Protein AF-A0A8T6ZMB7-F1 (afdb_monomer)

Foldseek 3Di:
DDDDDPVVCVVCVVVVVPPDDDPDDDDDDDPDFPEEAEDPDPVSVVVQVCCCVVVVRNRYHYDYPD

Secondary structure (DSSP, 8-state):
-----HHHHHHHHHTTTTTPPP-S--PPPPS--SEEEE--SHHHHHHHHHHHHHS----EEEE---

Structure (mmCIF, N/CA/C/O backbone):
data_AF-A0A8T6ZMB7-F1
#
_entry.id   AF-A0A8T6ZMB7-F1
#
loop_
_atom_site.group_PDB
_atom_site.id
_atom_site.type_symbol
_atom_site.label_atom_id
_atom_site.label_alt_id
_atom_site.label_comp_id
_atom_site.label_asym_id
_atom_site.label_entity_id
_atom_site.label_seq_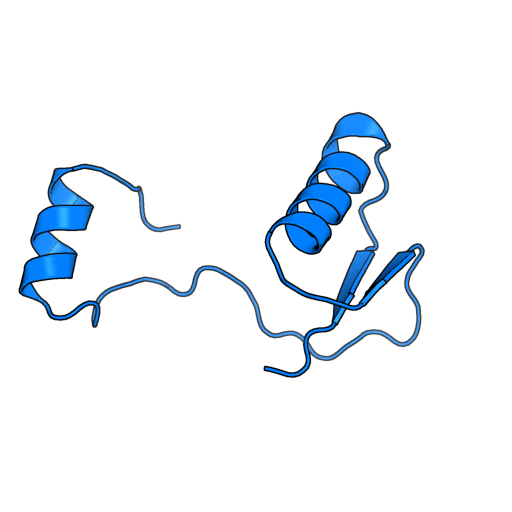id
_atom_site.pdbx_PDB_ins_code
_atom_site.Cartn_x
_atom_site.Cartn_y
_atom_site.Cartn_z
_atom_site.occupancy
_atom_site.B_iso_or_equiv
_atom_site.auth_seq_id
_atom_site.auth_comp_id
_atom_site.auth_asym_id
_atom_site.auth_atom_id
_atom_site.pdbx_PDB_model_num
ATOM 1 N N . MET A 1 1 ? 15.758 -4.994 1.582 1.00 64.38 1 MET A 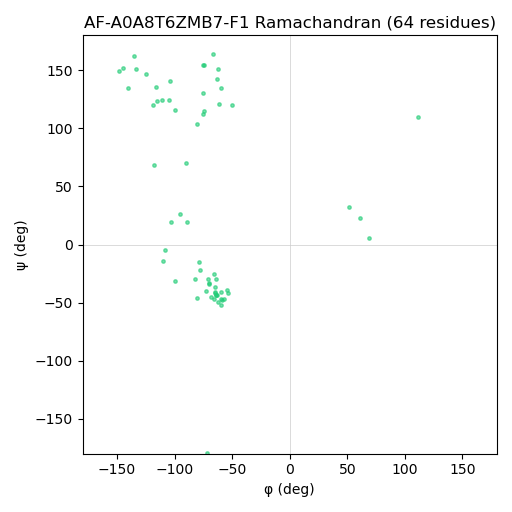N 1
ATOM 2 C CA . MET A 1 1 ? 15.087 -3.912 0.831 1.00 64.38 1 MET A CA 1
ATOM 3 C C . MET A 1 1 ? 16.081 -3.456 -0.203 1.00 64.38 1 MET A C 1
ATOM 5 O O . MET A 1 1 ? 17.031 -2.758 0.140 1.00 64.38 1 MET A O 1
ATOM 9 N N . SER A 1 2 ? 15.891 -3.907 -1.438 1.00 70.06 2 SER A N 1
ATOM 10 C CA . SER A 1 2 ? 16.684 -3.487 -2.586 1.00 70.06 2 SER A CA 1
ATOM 11 C C . SER A 1 2 ? 16.759 -1.962 -2.638 1.00 70.06 2 SER A C 1
ATOM 13 O O . SER A 1 2 ? 15.730 -1.289 -2.708 1.00 70.06 2 SER A O 1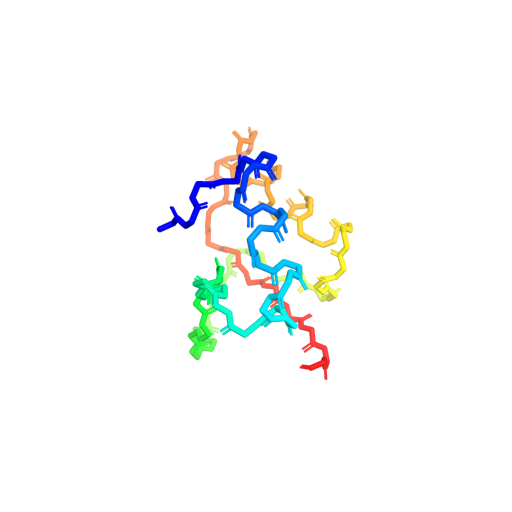
ATOM 15 N N . HIS A 1 3 ? 17.969 -1.410 -2.576 1.00 76.62 3 HIS A N 1
ATOM 16 C CA . HIS A 1 3 ? 18.152 0.025 -2.725 1.00 76.62 3 HIS A CA 1
ATOM 17 C C . HIS A 1 3 ? 17.983 0.394 -4.201 1.00 76.62 3 HIS A C 1
ATOM 19 O O . HIS A 1 3 ? 18.770 -0.036 -5.046 1.00 76.62 3 HIS A O 1
ATOM 25 N N . TYR A 1 4 ? 16.947 1.170 -4.507 1.00 85.00 4 TYR A N 1
ATOM 26 C CA . TYR A 1 4 ? 16.669 1.617 -5.865 1.00 85.00 4 TYR A CA 1
ATOM 27 C C . TYR A 1 4 ? 17.646 2.726 -6.263 1.00 85.00 4 TYR A C 1
ATOM 29 O O . TYR A 1 4 ? 17.613 3.833 -5.738 1.00 85.00 4 TYR A O 1
ATOM 37 N N . SER A 1 5 ? 18.522 2.416 -7.209 1.00 89.94 5 SER A N 1
ATOM 38 C CA . SER A 1 5 ? 19.450 3.346 -7.855 1.00 89.94 5 SER A CA 1
ATOM 39 C C . SER A 1 5 ? 19.475 3.128 -9.368 1.00 89.94 5 SER A C 1
ATOM 41 O O . SER A 1 5 ? 19.111 2.053 -9.852 1.00 89.94 5 SER A O 1
ATOM 43 N N . ILE A 1 6 ? 19.968 4.112 -10.126 1.00 92.62 6 ILE A N 1
ATOM 44 C CA . ILE A 1 6 ? 20.143 4.000 -11.587 1.00 92.62 6 ILE A CA 1
ATOM 45 C C . ILE A 1 6 ? 20.968 2.754 -11.944 1.00 92.62 6 ILE A C 1
ATOM 47 O O . ILE A 1 6 ? 20.603 2.005 -12.847 1.00 92.62 6 ILE A O 1
ATOM 51 N N . PHE A 1 7 ? 22.032 2.478 -11.182 1.00 91.81 7 PHE A N 1
ATOM 52 C CA . PHE A 1 7 ? 22.853 1.284 -11.376 1.00 91.81 7 PHE A CA 1
ATOM 53 C C . PHE A 1 7 ? 22.065 -0.011 -11.132 1.00 91.81 7 PHE A C 1
ATOM 55 O O . PHE A 1 7 ? 22.153 -0.945 -11.928 1.00 91.81 7 PHE A O 1
ATOM 62 N N . SER A 1 8 ? 21.253 -0.064 -10.068 1.00 88.69 8 SER A N 1
ATOM 63 C CA . SER A 1 8 ? 20.404 -1.230 -9.784 1.00 88.69 8 SER A CA 1
ATOM 64 C C . SER A 1 8 ? 19.338 -1.448 -10.862 1.00 88.69 8 SER A C 1
ATOM 66 O O . SER A 1 8 ? 19.070 -2.589 -11.221 1.00 88.69 8 SER A O 1
ATOM 68 N N . LEU A 1 9 ? 18.766 -0.377 -11.419 1.00 89.88 9 LEU A N 1
ATOM 69 C CA . LEU A 1 9 ? 17.762 -0.459 -12.478 1.00 89.88 9 LEU A CA 1
ATOM 70 C C . LEU A 1 9 ? 18.387 -0.986 -13.769 1.00 89.88 9 LEU A C 1
ATOM 72 O O . LEU A 1 9 ? 17.845 -1.904 -14.374 1.00 89.88 9 LEU A O 1
ATOM 76 N N . PHE A 1 10 ? 19.559 -0.466 -14.144 1.00 92.62 10 PHE A N 1
ATOM 77 C CA . PHE A 1 10 ? 20.289 -0.928 -15.322 1.00 92.62 10 PHE A CA 1
ATOM 78 C C . PHE A 1 10 ? 20.701 -2.400 -15.190 1.00 92.62 10 PHE A C 1
ATOM 80 O O . PHE A 1 10 ? 20.409 -3.207 -16.070 1.00 92.62 10 PHE A O 1
ATOM 87 N N . ARG A 1 11 ? 21.311 -2.780 -14.058 1.00 89.75 11 ARG A N 1
ATOM 88 C CA . ARG A 1 11 ? 21.727 -4.166 -13.793 1.00 89.75 11 ARG A CA 1
ATOM 89 C C . ARG A 1 11 ? 20.547 -5.141 -13.821 1.00 89.75 11 ARG A C 1
ATOM 91 O O . ARG A 1 11 ? 20.655 -6.186 -14.452 1.00 89.75 11 ARG A O 1
ATOM 98 N N . ASN A 1 12 ? 19.441 -4.811 -13.151 1.00 90.00 12 ASN A N 1
ATOM 99 C CA . ASN A 1 12 ? 18.258 -5.674 -13.127 1.00 90.00 12 ASN A CA 1
ATOM 100 C C . ASN A 1 12 ? 17.521 -5.701 -14.475 1.00 90.00 12 ASN A C 1
ATOM 102 O O . ASN A 1 12 ? 16.929 -6.720 -14.820 1.00 90.00 12 ASN A O 1
ATOM 106 N N . GLY A 1 13 ? 17.578 -4.612 -15.250 1.00 90.38 13 GLY A N 1
ATOM 107 C CA . GLY A 1 13 ? 17.056 -4.564 -16.616 1.00 90.38 13 GLY A CA 1
ATOM 108 C C . GLY A 1 13 ? 17.824 -5.491 -17.560 1.00 90.38 13 GLY A C 1
ATOM 109 O O . GLY A 1 13 ? 17.211 -6.230 -18.322 1.00 90.38 13 GLY A O 1
ATOM 110 N N . LEU A 1 14 ? 19.158 -5.531 -17.450 1.00 93.38 14 LEU A N 1
ATOM 111 C CA . LEU A 1 14 ? 19.989 -6.485 -18.196 1.00 93.38 14 LEU A CA 1
ATOM 112 C C . LEU A 1 14 ? 19.757 -7.946 -17.783 1.00 93.38 14 LEU A C 1
ATOM 114 O O . LEU A 1 14 ? 19.992 -8.845 -18.583 1.00 93.38 14 LEU A O 1
ATOM 118 N N . SER A 1 15 ? 19.300 -8.193 -16.554 1.00 89.12 15 SER A N 1
ATOM 119 C CA . SER A 1 15 ? 18.982 -9.534 -16.058 1.00 89.12 15 SER A CA 1
ATOM 120 C C . SER A 1 15 ? 17.500 -9.899 -16.197 1.00 89.12 15 SER A C 1
ATOM 122 O O . SER A 1 15 ? 16.996 -10.645 -15.363 1.00 89.12 15 SER A O 1
ATOM 124 N N . TYR A 1 16 ? 16.772 -9.312 -17.154 1.00 88.12 16 TYR A N 1
ATOM 125 C CA . TYR A 1 16 ? 15.349 -9.595 -17.406 1.00 88.12 16 TYR A CA 1
ATOM 126 C C . TYR A 1 16 ? 14.447 -9.513 -16.158 1.00 88.12 16 TYR A C 1
ATOM 128 O O . TYR A 1 16 ? 13.457 -10.227 -16.050 1.00 88.12 16 TYR A O 1
ATOM 136 N N . HIS A 1 17 ? 14.770 -8.630 -15.206 1.00 87.25 17 HIS A N 1
ATOM 137 C CA . HIS A 1 17 ? 14.048 -8.482 -13.937 1.00 87.25 17 HIS A CA 1
ATOM 138 C C . HIS A 1 17 ? 14.037 -9.738 -13.036 1.00 87.25 17 HIS A C 1
ATOM 140 O O . HIS A 1 17 ? 13.191 -9.850 -12.154 1.00 87.25 17 HIS A O 1
ATOM 146 N N . GLU A 1 18 ? 14.991 -10.657 -13.182 1.00 85.50 18 GLU A N 1
ATOM 147 C CA . GLU A 1 18 ? 15.034 -11.881 -12.364 1.00 85.50 18 GLU A CA 1
ATOM 148 C C . GLU A 1 18 ? 15.571 -11.663 -10.938 1.00 85.50 18 GLU A C 1
ATOM 150 O O . GLU A 1 18 ? 15.276 -12.440 -10.034 1.00 85.50 18 GLU A O 1
ATOM 155 N N . ASN A 1 19 ? 16.340 -10.594 -10.709 1.00 86.81 19 ASN A N 1
ATOM 156 C CA . ASN A 1 19 ? 17.106 -10.401 -9.469 1.00 86.81 19 ASN A CA 1
ATOM 157 C C . ASN A 1 19 ? 16.482 -9.396 -8.481 1.00 86.81 19 ASN A C 1
ATOM 159 O O . ASN A 1 19 ? 17.171 -8.877 -7.599 1.00 86.81 19 ASN A O 1
ATOM 163 N N . TRP A 1 20 ? 15.184 -9.105 -8.602 1.00 87.94 20 TRP A N 1
ATOM 164 C CA . TRP A 1 20 ? 14.498 -8.238 -7.644 1.00 87.94 20 TRP A CA 1
ATOM 165 C C . TRP A 1 20 ? 14.224 -8.969 -6.328 1.00 87.94 20 TRP A C 1
ATOM 167 O O . TRP A 1 20 ? 13.630 -10.046 -6.305 1.00 87.94 20 TRP A O 1
ATOM 177 N N . GLU A 1 21 ? 14.587 -8.348 -5.203 1.00 87.44 21 GLU A N 1
ATOM 178 C CA . GLU A 1 21 ? 14.104 -8.809 -3.900 1.00 87.44 21 GLU A CA 1
ATOM 179 C C . GLU A 1 21 ? 12.577 -8.686 -3.821 1.00 87.44 21 GLU A C 1
ATOM 181 O O . GLU A 1 21 ? 11.967 -7.782 -4.403 1.00 87.44 21 GLU A O 1
ATOM 186 N N . ARG A 1 22 ? 11.948 -9.560 -3.031 1.00 86.88 22 ARG A N 1
ATOM 187 C CA . ARG A 1 22 ? 10.511 -9.493 -2.764 1.00 86.88 22 ARG A CA 1
ATOM 188 C C . ARG A 1 22 ? 10.157 -8.173 -2.067 1.00 86.88 22 ARG A C 1
ATOM 190 O O . ARG A 1 22 ? 10.636 -7.903 -0.969 1.00 86.88 22 ARG A O 1
ATOM 197 N N . GLN A 1 23 ? 9.289 -7.376 -2.689 1.00 86.00 23 GLN A N 1
ATOM 198 C CA . GLN A 1 23 ? 8.948 -6.029 -2.207 1.00 86.00 23 GLN A CA 1
ATOM 199 C C . GLN A 1 23 ? 7.886 -6.018 -1.103 1.00 86.00 23 GLN A C 1
ATOM 201 O O . GLN A 1 23 ? 7.893 -5.148 -0.236 1.00 86.00 23 GLN A O 1
ATOM 206 N N . TRP A 1 24 ? 6.989 -7.003 -1.099 1.00 86.56 24 TRP A N 1
ATOM 207 C CA . TRP A 1 24 ? 5.924 -7.130 -0.109 1.00 86.56 24 TRP A CA 1
ATOM 208 C C . TRP A 1 24 ? 5.817 -8.557 0.418 1.00 86.56 24 TRP A 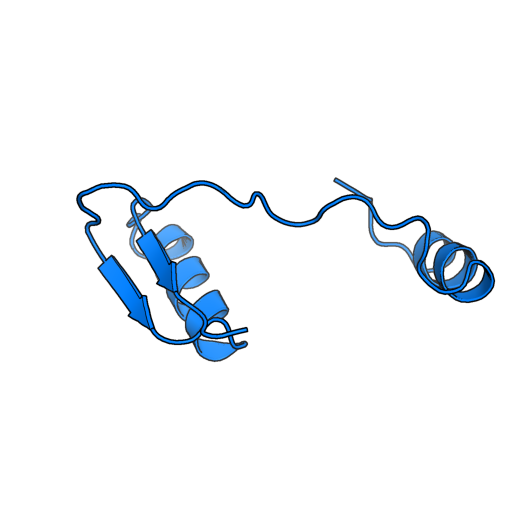C 1
ATOM 210 O O . TRP A 1 24 ? 6.128 -9.539 -0.259 1.00 86.56 24 TRP A O 1
ATOM 220 N N . ARG A 1 25 ? 5.357 -8.675 1.663 1.00 90.62 25 ARG A N 1
ATOM 221 C CA . ARG A 1 25 ? 4.985 -9.964 2.252 1.00 90.62 25 ARG A CA 1
ATOM 222 C C . ARG A 1 25 ? 3.651 -10.426 1.655 1.00 90.62 25 ARG A C 1
ATOM 224 O O . ARG A 1 25 ? 2.831 -9.595 1.283 1.00 90.62 25 ARG A O 1
ATOM 231 N N . SER A 1 26 ? 3.420 -11.737 1.642 1.00 90.81 26 SER A N 1
ATOM 232 C CA . SER A 1 26 ? 2.133 -12.348 1.267 1.00 90.81 26 SER A CA 1
ATOM 233 C C . SER A 1 26 ? 1.559 -13.115 2.467 1.00 90.81 26 SER A C 1
ATOM 235 O O . SER A 1 26 ? 1.622 -14.342 2.476 1.00 90.81 26 SER A O 1
ATOM 237 N N . PRO A 1 27 ? 1.131 -12.422 3.541 1.00 93.62 27 PRO A N 1
ATOM 238 C CA . PRO A 1 27 ? 0.555 -13.075 4.713 1.00 93.62 27 PRO A CA 1
ATOM 239 C C . PRO A 1 27 ? -0.879 -13.546 4.440 1.00 93.62 27 PRO A C 1
ATOM 241 O O . PRO A 1 27 ? -1.589 -12.937 3.642 1.00 93.62 27 PRO A O 1
ATOM 244 N N . GLU A 1 28 ? -1.329 -14.572 5.162 1.00 95.75 28 GLU A N 1
ATOM 245 C CA . GLU A 1 28 ? -2.758 -14.887 5.229 1.00 95.75 28 GLU A CA 1
ATOM 246 C C . GLU A 1 28 ? -3.533 -13.726 5.886 1.00 95.75 28 GLU A C 1
ATOM 248 O O . GLU A 1 28 ? -3.022 -13.104 6.831 1.00 95.75 28 GLU A O 1
ATOM 253 N N . PRO A 1 29 ? -4.755 -13.411 5.414 1.00 96.25 29 PRO A N 1
ATOM 254 C CA . PRO A 1 29 ? -5.591 -12.400 6.045 1.00 96.25 29 PRO A CA 1
ATOM 255 C C . PRO A 1 29 ? -5.904 -12.748 7.504 1.00 96.25 29 PRO A C 1
ATOM 257 O O . PRO A 1 29 ? -6.284 -13.871 7.836 1.00 96.25 29 PRO A O 1
ATOM 260 N N . LYS A 1 30 ? -5.788 -11.758 8.390 1.00 97.38 30 LYS A N 1
ATOM 261 C CA . LYS A 1 30 ? -6.295 -11.850 9.761 1.00 97.38 30 LYS A CA 1
ATOM 262 C C . LYS A 1 30 ? -7.824 -11.910 9.746 1.00 97.38 30 LYS A C 1
ATOM 264 O O . LYS A 1 30 ? -8.468 -11.519 8.777 1.00 97.38 30 LYS A O 1
ATOM 269 N N . LYS A 1 31 ? -8.402 -12.324 10.875 1.00 97.75 31 LYS A N 1
ATOM 270 C CA . LYS A 1 31 ? -9.859 -12.334 11.077 1.00 97.75 31 LYS A CA 1
ATOM 271 C C . LYS A 1 31 ? -10.481 -10.934 11.060 1.00 97.75 31 LYS A C 1
ATOM 273 O O . LYS A 1 31 ? -11.637 -10.803 10.681 1.00 97.75 31 LYS A O 1
ATOM 278 N N . GLU A 1 32 ? -9.729 -9.914 11.471 1.00 97.94 32 GLU A N 1
ATOM 279 C CA . GLU A 1 32 ? -10.228 -8.548 11.637 1.00 97.94 32 GLU A CA 1
ATOM 280 C C . GLU A 1 32 ? -9.153 -7.495 11.345 1.00 97.94 32 GLU A C 1
ATOM 282 O O . GLU A 1 32 ? -7.953 -7.717 11.555 1.00 97.94 32 GLU A O 1
ATOM 287 N N . TYR A 1 33 ? -9.617 -6.345 10.860 1.00 98.44 33 TYR A N 1
ATOM 288 C CA . TYR A 1 33 ? -8.828 -5.165 10.529 1.00 98.44 33 TYR A CA 1
ATOM 289 C C . TYR A 1 33 ? -9.637 -3.911 10.851 1.00 98.44 33 TYR A C 1
ATOM 291 O O . TYR A 1 33 ? -10.862 -3.932 10.743 1.00 98.44 33 TYR A O 1
ATOM 299 N N . ASP A 1 34 ? -8.955 -2.813 11.171 1.00 98.38 34 ASP A N 1
ATOM 300 C CA . ASP A 1 34 ? -9.618 -1.525 11.411 1.00 98.38 34 ASP A CA 1
ATOM 301 C C . ASP A 1 34 ? -10.170 -0.965 10.091 1.00 98.38 34 ASP A C 1
ATOM 303 O O . ASP A 1 34 ? -11.217 -0.323 10.058 1.00 98.38 34 ASP A O 1
ATOM 307 N N . VAL A 1 35 ? -9.458 -1.226 8.986 1.00 98.50 35 VAL A N 1
ATOM 308 C CA . VAL A 1 35 ? -9.845 -0.834 7.627 1.00 98.50 35 VAL A CA 1
ATOM 309 C C . VAL A 1 35 ? -9.510 -1.954 6.644 1.00 98.50 35 VAL A C 1
ATOM 311 O O . VAL A 1 35 ? -8.401 -2.494 6.647 1.00 98.50 35 VAL A O 1
ATOM 314 N N . VAL A 1 36 ? -10.453 -2.257 5.750 1.00 98.19 36 VAL A N 1
ATOM 315 C CA . VAL A 1 36 ? -10.246 -3.135 4.592 1.00 98.19 36 VAL A CA 1
ATOM 316 C C . VAL A 1 36 ? -10.415 -2.314 3.318 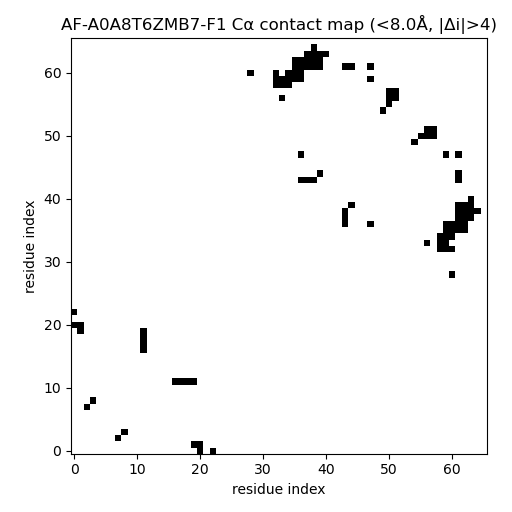1.00 98.19 36 VAL A C 1
ATOM 318 O O . VAL A 1 36 ? -11.456 -1.700 3.099 1.00 98.19 36 VAL A O 1
ATOM 321 N N . ILE A 1 37 ? -9.390 -2.313 2.472 1.00 98.31 37 ILE A N 1
ATOM 322 C CA . ILE A 1 37 ? -9.380 -1.663 1.162 1.00 98.31 37 ILE A CA 1
ATOM 323 C C . ILE A 1 37 ? -9.515 -2.750 0.098 1.00 98.31 37 ILE A C 1
ATOM 325 O O . ILE A 1 37 ? -8.715 -3.683 0.056 1.00 98.31 37 ILE A O 1
ATOM 329 N N . VAL A 1 38 ? -10.514 -2.624 -0.773 1.00 97.88 38 VAL A N 1
ATOM 330 C CA . VAL A 1 38 ? -10.711 -3.525 -1.917 1.00 97.88 38 VAL A CA 1
ATOM 331 C C . VAL A 1 38 ? -10.160 -2.845 -3.170 1.00 97.88 38 VAL A C 1
ATOM 333 O O . VAL A 1 38 ? -10.662 -1.803 -3.585 1.00 97.88 38 VAL A O 1
ATOM 336 N N . GLY A 1 39 ? -9.118 -3.432 -3.753 1.00 97.12 39 GLY A N 1
ATOM 337 C CA . GLY A 1 39 ? -8.345 -2.906 -4.875 1.00 97.12 39 GLY A CA 1
ATOM 338 C C . GLY A 1 39 ? -6.919 -2.522 -4.463 1.00 97.12 39 GLY A C 1
ATOM 339 O O . GLY A 1 39 ? -6.702 -1.515 -3.795 1.00 97.12 39 GLY A O 1
ATOM 340 N N . GLY A 1 40 ? -5.932 -3.294 -4.916 1.00 95.81 40 GLY A N 1
ATOM 341 C CA . GLY A 1 40 ? -4.491 -3.102 -4.712 1.00 95.81 40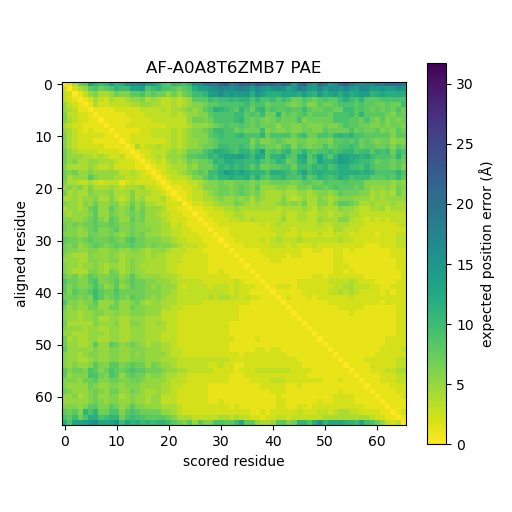 GLY A CA 1
ATOM 342 C C . GLY A 1 40 ? -3.806 -2.243 -5.777 1.00 95.81 40 GLY A C 1
ATOM 343 O O . GLY A 1 40 ? -2.589 -2.303 -5.931 1.00 95.81 40 GLY A O 1
ATOM 344 N N . GLY A 1 41 ? -4.574 -1.450 -6.529 1.00 95.81 41 GLY A N 1
ATOM 345 C CA . GLY A 1 41 ? -4.037 -0.455 -7.458 1.00 95.81 41 GLY A CA 1
ATOM 346 C C . GLY A 1 41 ? -3.425 0.760 -6.747 1.00 95.81 41 GLY A C 1
ATOM 347 O O . GLY A 1 41 ? -3.454 0.875 -5.521 1.00 95.81 41 GLY A O 1
ATOM 348 N N . GLY A 1 42 ? -2.915 1.721 -7.526 1.00 97.38 42 GLY A N 1
ATOM 349 C CA . GLY A 1 42 ? -2.223 2.904 -6.992 1.00 97.38 42 GLY A CA 1
ATOM 350 C C . GLY A 1 42 ? -3.034 3.696 -5.959 1.00 97.38 42 GLY A C 1
ATOM 351 O O . GLY A 1 42 ? -2.487 4.103 -4.939 1.00 97.38 42 GLY A O 1
ATOM 352 N N . HIS A 1 43 ? -4.346 3.843 -6.168 1.00 97.88 43 HIS A N 1
ATOM 353 C CA . HIS A 1 43 ? -5.226 4.517 -5.210 1.00 97.88 43 HIS A CA 1
ATOM 354 C C . HIS A 1 43 ? -5.352 3.750 -3.890 1.00 97.88 43 HIS A C 1
ATOM 356 O O . HIS A 1 43 ? -5.180 4.351 -2.837 1.00 97.88 43 HIS A O 1
ATOM 362 N N . GLY A 1 44 ? -5.583 2.434 -3.922 1.00 97.81 44 GLY A N 1
ATOM 363 C CA . GLY A 1 44 ? -5.729 1.639 -2.698 1.00 97.81 44 GLY A CA 1
ATOM 364 C C . GLY A 1 44 ? -4.444 1.593 -1.870 1.00 97.81 44 GLY A C 1
ATOM 365 O O . GLY A 1 44 ? -4.478 1.770 -0.651 1.00 97.81 44 GLY A O 1
ATOM 366 N N . LEU A 1 45 ? -3.296 1.456 -2.540 1.00 97.25 45 LEU A N 1
ATOM 367 C CA . LEU A 1 45 ? -1.980 1.536 -1.903 1.00 97.25 45 LEU A CA 1
ATOM 368 C C . LEU A 1 45 ? -1.711 2.929 -1.312 1.00 97.25 45 LEU A C 1
ATOM 370 O O . LEU A 1 45 ? -1.236 3.028 -0.180 1.00 97.25 45 LEU A O 1
ATOM 374 N N . ALA A 1 46 ? -2.049 4.002 -2.034 1.00 98.25 46 ALA A N 1
ATOM 375 C CA . ALA A 1 46 ? -1.912 5.368 -1.533 1.00 98.25 46 ALA A CA 1
ATOM 376 C C . ALA A 1 46 ? -2.821 5.621 -0.321 1.00 98.25 46 ALA A C 1
ATOM 378 O O . ALA A 1 46 ? -2.371 6.180 0.677 1.00 98.25 46 ALA A O 1
ATOM 379 N N . THR A 1 47 ? -4.072 5.159 -0.353 1.00 98.38 47 THR A N 1
ATOM 380 C CA . THR A 1 47 ? -4.993 5.263 0.783 1.00 98.38 47 THR A CA 1
ATOM 381 C C . THR A 1 47 ? -4.429 4.564 2.019 1.00 98.38 47 THR A C 1
ATOM 383 O O . THR A 1 47 ? -4.384 5.176 3.084 1.00 98.38 47 THR A O 1
ATOM 386 N N . ALA A 1 48 ? -3.933 3.328 1.893 1.00 98.06 48 ALA A N 1
ATOM 387 C CA . ALA A 1 48 ? -3.300 2.621 3.009 1.00 98.06 48 ALA A CA 1
ATOM 388 C C . ALA A 1 48 ? -2.078 3.374 3.557 1.00 98.06 48 ALA A C 1
ATOM 390 O O . ALA A 1 48 ? -1.894 3.470 4.772 1.00 98.06 48 ALA A O 1
ATOM 391 N N . TYR A 1 49 ? -1.259 3.936 2.662 1.00 98.06 49 TYR A N 1
ATOM 392 C CA . TYR A 1 49 ? -0.103 4.743 3.038 1.00 98.06 49 TYR A CA 1
ATOM 393 C C . TYR A 1 49 ? -0.509 5.969 3.865 1.00 98.06 49 TYR A C 1
ATOM 395 O O . TYR A 1 49 ? 0.019 6.162 4.959 1.00 98.06 49 TYR A O 1
ATOM 403 N N . TYR A 1 50 ? -1.466 6.770 3.388 1.00 98.50 50 TYR A N 1
ATOM 404 C CA . TYR A 1 50 ? -1.896 7.986 4.082 1.00 98.50 50 TYR A CA 1
ATOM 405 C C . TYR A 1 50 ? -2.667 7.689 5.376 1.00 98.50 50 TYR A C 1
ATOM 407 O O . TYR A 1 50 ? -2.479 8.396 6.365 1.00 98.50 50 TYR A O 1
ATOM 415 N N . LEU A 1 51 ? -3.439 6.596 5.437 1.00 98.50 51 LEU A N 1
ATOM 416 C CA . LEU A 1 51 ? -4.031 6.102 6.688 1.00 98.50 51 LEU A CA 1
ATOM 417 C C . LEU A 1 51 ? -2.960 5.830 7.751 1.00 98.50 51 LEU A C 1
ATOM 419 O O . LEU A 1 51 ? -3.086 6.281 8.890 1.00 98.50 51 LEU A O 1
ATOM 423 N N . ALA A 1 52 ? -1.875 5.152 7.378 1.00 98.19 52 ALA A N 1
ATOM 424 C CA . ALA A 1 52 ? -0.797 4.841 8.309 1.00 98.19 52 ALA A CA 1
ATOM 425 C C . ALA A 1 52 ? 0.054 6.068 8.669 1.00 98.19 52 ALA A C 1
ATOM 427 O O . ALA A 1 52 ? 0.471 6.206 9.823 1.00 98.19 52 ALA A O 1
ATOM 428 N N . LYS A 1 53 ? 0.346 6.927 7.685 1.00 98.31 53 LYS A N 1
ATOM 429 C CA . LYS A 1 53 ? 1.282 8.048 7.814 1.00 98.31 53 LYS A CA 1
ATOM 430 C C . LYS A 1 53 ? 0.665 9.267 8.498 1.00 98.31 53 LYS A C 1
ATOM 432 O O . LYS A 1 53 ? 1.304 9.812 9.393 1.00 98.31 53 LYS A O 1
ATOM 437 N N . GLU A 1 54 ? -0.541 9.659 8.098 1.00 98.44 54 GLU A N 1
ATOM 438 C CA . GLU A 1 54 ? -1.193 10.899 8.547 1.00 98.44 54 GLU A CA 1
ATOM 439 C C . GLU A 1 54 ? -2.218 10.645 9.656 1.00 98.44 54 GLU A C 1
ATOM 441 O O . GLU A 1 54 ? -2.400 11.478 10.538 1.00 98.44 54 GLU A O 1
ATOM 446 N N . HIS A 1 55 ? -2.868 9.475 9.645 1.00 98.06 55 HIS A N 1
ATOM 447 C CA . HIS A 1 55 ? -3.937 9.144 10.595 1.00 98.06 55 HIS A CA 1
ATOM 448 C C . HIS A 1 55 ? -3.533 8.100 11.645 1.00 98.06 55 HIS A C 1
ATOM 450 O O . HIS A 1 55 ? -4.312 7.798 12.546 1.00 98.06 55 HIS A O 1
ATOM 456 N N . GLY A 1 56 ? -2.327 7.530 11.552 1.00 98.19 56 GLY A N 1
ATOM 457 C CA . GLY A 1 56 ? -1.829 6.525 12.496 1.00 98.19 56 GLY A CA 1
ATOM 458 C C . GLY A 1 56 ? -2.540 5.165 12.439 1.00 98.19 56 GLY A C 1
ATOM 459 O O . GLY A 1 56 ? -2.224 4.289 13.245 1.00 98.19 56 GLY A O 1
ATOM 460 N N . VAL A 1 57 ? -3.448 4.952 11.482 1.00 98.38 57 VAL A N 1
ATOM 461 C CA . VAL A 1 57 ? -4.197 3.701 11.302 1.00 98.38 57 VAL A CA 1
ATOM 462 C C . VAL A 1 57 ? -3.318 2.695 10.563 1.00 98.38 57 VAL A C 1
ATOM 464 O O . VAL A 1 57 ? -3.094 2.803 9.360 1.00 98.38 57 VAL A O 1
ATOM 467 N N . LYS A 1 58 ? -2.779 1.716 11.297 1.00 97.62 58 LYS A N 1
ATOM 468 C CA . LYS A 1 58 ? -1.771 0.766 10.783 1.00 97.62 58 LYS A CA 1
ATOM 469 C C . LYS A 1 58 ? -2.286 -0.664 10.613 1.00 97.62 58 LYS A C 1
ATOM 471 O O . LYS A 1 58 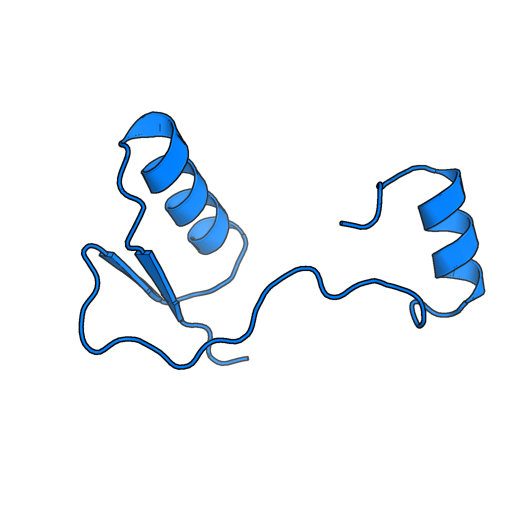? -1.621 -1.468 9.962 1.00 97.62 58 LYS A O 1
ATOM 476 N N . ASN A 1 59 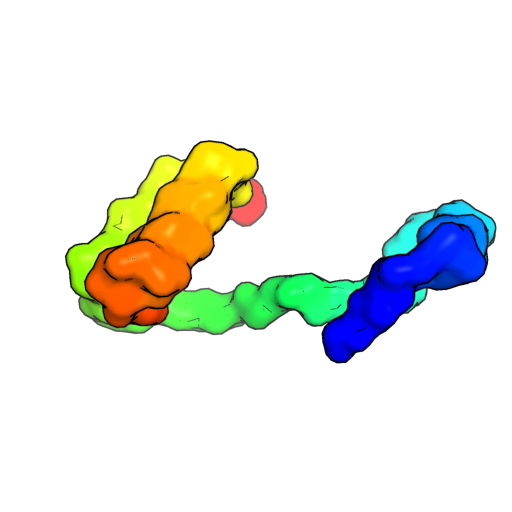? -3.445 -0.997 11.179 1.00 98.19 59 ASN A N 1
ATOM 477 C CA . ASN A 1 59 ? -4.070 -2.310 11.025 1.00 98.19 59 ASN A CA 1
ATOM 478 C C . ASN A 1 59 ? -5.006 -2.316 9.805 1.00 98.19 59 ASN A C 1
ATOM 480 O O . ASN A 1 59 ? -6.227 -2.335 9.935 1.00 98.19 59 ASN A O 1
ATOM 484 N N . VAL A 1 60 ? -4.408 -2.262 8.612 1.00 98.00 60 VAL A N 1
ATOM 485 C CA . VAL A 1 60 ? -5.116 -2.144 7.329 1.00 98.00 60 VAL A CA 1
ATOM 486 C C . VAL A 1 60 ? -4.868 -3.384 6.470 1.00 98.00 60 VAL A C 1
ATOM 488 O O . VAL A 1 60 ? -3.726 -3.835 6.352 1.00 98.00 60 VAL A O 1
ATOM 491 N N . ALA A 1 61 ? -5.923 -3.916 5.852 1.00 97.88 61 ALA A N 1
ATOM 492 C CA . ALA A 1 61 ? -5.829 -4.927 4.800 1.00 97.88 61 ALA A CA 1
ATOM 493 C C . ALA A 1 61 ? -6.075 -4.300 3.427 1.00 97.88 61 ALA A C 1
ATOM 495 O O . ALA A 1 61 ? -6.972 -3.476 3.275 1.00 97.88 61 ALA A O 1
ATOM 496 N N . ILE A 1 62 ? -5.315 -4.736 2.424 1.00 97.31 62 ILE A N 1
ATOM 497 C CA . ILE A 1 62 ? -5.551 -4.408 1.016 1.00 97.31 62 ILE A CA 1
ATOM 498 C C . ILE A 1 62 ? -5.797 -5.731 0.296 1.00 97.31 62 ILE A C 1
ATOM 500 O O . ILE A 1 62 ? -4.939 -6.611 0.332 1.00 97.31 62 ILE A O 1
ATOM 504 N N . LEU A 1 63 ? -6.971 -5.883 -0.310 1.00 96.56 63 LEU A N 1
ATOM 505 C CA . LEU A 1 63 ? -7.395 -7.093 -1.011 1.00 96.56 63 LEU A CA 1
ATOM 506 C C . LEU A 1 63 ? -7.454 -6.808 -2.510 1.00 96.56 63 LEU A C 1
ATOM 508 O O . LEU A 1 63 ? -8.155 -5.896 -2.937 1.00 96.56 63 LEU A O 1
ATOM 512 N N . GLU A 1 64 ? -6.737 -7.590 -3.308 1.00 95.38 64 GLU A N 1
ATOM 513 C CA . GLU A 1 64 ? -6.700 -7.487 -4.770 1.00 95.38 64 GLU A CA 1
ATOM 514 C C . GLU A 1 64 ? -7.059 -8.848 -5.375 1.00 95.38 64 GLU A C 1
ATOM 516 O O . GLU A 1 64 ? -6.769 -9.879 -4.775 1.00 95.38 64 GLU A O 1
ATOM 521 N N . LYS A 1 65 ? -7.723 -8.855 -6.538 1.00 93.50 65 LYS A N 1
ATOM 522 C CA . LYS A 1 65 ? -8.157 -10.096 -7.207 1.00 93.50 65 LYS A CA 1
ATOM 523 C C . LYS A 1 65 ? -7.027 -10.812 -7.961 1.00 93.50 65 LYS A C 1
ATOM 525 O O . LYS A 1 65 ? -7.254 -11.921 -8.440 1.00 93.50 65 LYS A O 1
ATOM 530 N N . GLY A 1 66 ? -5.916 -10.103 -8.182 1.00 83.38 66 GLY A N 1
ATOM 531 C CA . GLY A 1 66 ? -4.772 -10.523 -8.993 1.00 83.38 66 GLY A CA 1
ATOM 532 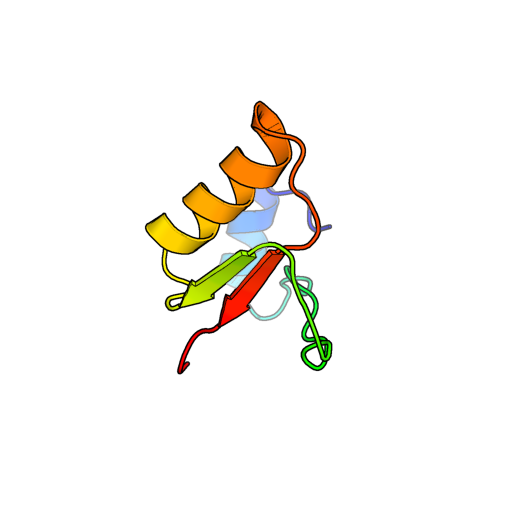C C . GLY A 1 66 ? -3.894 -11.576 -8.344 1.00 83.38 66 GLY A C 1
ATOM 533 O O . GLY A 1 66 ? -3.988 -11.770 -7.113 1.00 83.38 66 GLY A O 1
#

InterPro domains:
  IPR006076 FAD dependent oxidoreductase [PF01266] (34-66)
  IPR036188 FAD/NAD(P)-binding domain superfamily [G3DSA:3.50.50.60] (30-66)
  IPR036188 FAD/NAD(P)-binding domain superfamily [SSF51905] (17-66)

Organism: NCBI:txid159450

Solvent-accessible surface area (backbone atoms only — not comparable to full-atom values): 4339 Å² total; per-residue (Å²): 130,78,75,90,42,73,68,51,52,54,55,32,58,75,49,76,61,70,77,67,65,84,88,70,85,88,75,82,85,70,97,74,60,86,42,78,41,82,40,64,49,72,66,42,50,48,50,54,47,46,34,36,70,77,68,65,51,70,56,63,44,72,45,55,94,121

Radius of gyration: 15.26 Å; Cα contacts (8 Å, |Δi|>4): 54; chains: 1; bounding box: 34×26×31 Å

pLDDT: mean 93.07, std 6.78, range [64.38, 98.5]

Nearest PDB structures (foldseek):
  2gah-assembly1_B  TM=9.256E-01  e=4.080E-04  Stenotrophomonas maltophilia
  7ehv-assembly1_B  TM=4.891E-01  e=3.349E+00  Homo sapiens
  8efz-assembly2_B  TM=3.225E-01  e=3.848E+00  Clostridium carboxidivorans P7
  3t66-assembly1_A  TM=3.024E-01  e=5.077E+00  Halalkalibacterium halodurans C-125
  7qro-assembly1_A  TM=2.549E-01  e=3.590E+00  Trypanosoma brucei brucei

Mean predicted aligned error: 4.57 Å

Sequence (66 aa):
MSHYSIFSLFRNGLSYHENWERQWRSPEPKKEYDVVIVGGGGHGLATAYYLAKEHGVKNVAILEKG